Protein AF-A0A9E2ADM5-F1 (afdb_monomer)

Nearest PDB structures (foldseek):
  6z3w-assembly1_D  TM=3.946E-01  e=7.982E+00  Homo sapiens

Secondary structure (DSSP, 8-state):
--TTTT--HHHHHHHHHHHHHHHHH-TT-HHHHHHHHHHHHHHHHHHHHHHHHH-GGG-TTGGGTHHHHHHHHHHHH-TT-TT--------

Mean predicted aligned error: 10.29 Å

Solvent-accessible surface area (backbone atoms only — not comparable to full-atom values): 5233 Å² total; per-residue (Å²): 142,64,85,68,79,72,73,43,73,69,49,56,54,50,54,61,64,45,46,38,19,36,59,42,4,23,90,91,28,71,72,20,21,55,55,24,33,50,52,38,52,47,52,30,54,50,40,57,65,44,37,73,77,79,43,70,86,68,53,94,66,53,48,75,54,42,40,55,53,51,33,54,54,46,39,73,78,42,74,59,25,79,58,51,74,75,78,74,81,81,125

Radius of gyration: 16.32 Å; Cα contacts (8 Å, |Δi|>4): 83; chains: 1; bounding box: 54×30×41 Å

Sequence (91 aa):
ATAFAGLSASNAITALKALPAVVVGGLDSINGAVVGALIIGLAEAYTATYQAQYAPWLGPNFSQVVPYVVMLLVLLVRPYGLFGTKEVERV

Foldseek 3Di:
DCPCVQDDPVNVLVVVLLVLLDQQQDVVDPVSSVVSVVVLVVQLVVCVVCCVPPPVPPDPPPSSCRSVVVSVVSCVVPVQHPDNPPPPPDD

pLDDT: mean 72.87, std 11.54, range [44.19, 86.56]

Structure (mmCIF, N/CA/C/O backbone):
data_AF-A0A9E2ADM5-F1
#
_entry.id   AF-A0A9E2ADM5-F1
#
loop_
_atom_site.group_PDB
_atom_site.id
_atom_site.type_symbol
_atom_site.label_atom_id
_atom_site.label_alt_id
_atom_site.label_comp_id
_atom_site.label_asym_id
_atom_site.label_entity_id
_atom_site.label_seq_id
_atom_site.pdbx_PDB_ins_code
_atom_site.Cartn_x
_atom_site.Cartn_y
_atom_site.Cartn_z
_atom_site.occupancy
_atom_site.B_iso_or_equiv
_atom_site.auth_seq_id
_atom_site.auth_comp_id
_atom_site.auth_asym_id
_atom_site.auth_atom_id
_atom_site.pdbx_PDB_model_num
ATOM 1 N N . ALA A 1 1 ? 27.262 8.305 20.207 1.00 44.19 1 ALA A N 1
ATOM 2 C CA . ALA A 1 1 ? 26.876 9.110 19.032 1.00 44.19 1 ALA A CA 1
ATOM 3 C C . ALA A 1 1 ? 26.486 8.174 17.886 1.00 44.19 1 ALA A C 1
ATOM 5 O O . ALA A 1 1 ? 27.327 7.815 17.079 1.00 44.19 1 ALA A O 1
ATOM 6 N N . THR A 1 2 ? 25.238 7.700 17.860 1.00 56.25 2 THR A N 1
ATOM 7 C CA . THR A 1 2 ? 24.725 6.744 16.849 1.00 56.25 2 THR A CA 1
ATOM 8 C C . THR A 1 2 ? 23.443 7.231 16.166 1.00 56.25 2 THR A C 1
ATOM 10 O O . THR A 1 2 ? 22.912 6.544 15.303 1.00 56.25 2 THR A O 1
ATOM 13 N N . ALA A 1 3 ? 22.972 8.445 16.480 1.00 56.94 3 ALA A N 1
ATOM 14 C CA . ALA A 1 3 ? 21.725 8.997 15.945 1.00 56.94 3 ALA A CA 1
ATOM 15 C C . ALA A 1 3 ? 21.714 9.163 14.409 1.00 56.94 3 ALA A C 1
ATOM 17 O O . ALA A 1 3 ? 20.650 9.167 13.804 1.00 56.94 3 ALA A O 1
ATOM 18 N N . PHE A 1 4 ? 22.884 9.238 13.764 1.00 59.41 4 PHE A N 1
ATOM 19 C CA . PHE A 1 4 ? 23.002 9.399 12.309 1.00 59.41 4 PHE A CA 1
ATOM 20 C C . PHE A 1 4 ? 23.130 8.075 11.535 1.00 59.41 4 PHE A C 1
ATOM 22 O O . PHE A 1 4 ? 23.035 8.084 10.313 1.00 59.41 4 PHE A O 1
ATOM 29 N N . ALA A 1 5 ? 23.287 6.930 12.213 1.00 62.59 5 ALA A N 1
ATOM 30 C CA . ALA A 1 5 ? 23.420 5.624 11.550 1.00 62.59 5 ALA A CA 1
ATOM 31 C C . ALA A 1 5 ? 22.109 5.130 10.900 1.00 62.59 5 ALA A C 1
ATOM 33 O O . ALA A 1 5 ? 22.133 4.222 10.076 1.00 62.59 5 ALA A O 1
ATOM 34 N N . GLY A 1 6 ? 20.967 5.729 11.259 1.00 66.12 6 GLY A N 1
ATOM 35 C CA . GLY A 1 6 ? 19.652 5.397 10.702 1.00 66.12 6 GLY A CA 1
ATOM 36 C C . GLY A 1 6 ? 19.233 6.229 9.483 1.00 66.12 6 GLY A C 1
ATOM 37 O O . GLY A 1 6 ? 18.225 5.909 8.858 1.00 66.12 6 GLY A O 1
ATOM 38 N N . LEU A 1 7 ? 19.972 7.285 9.128 1.00 75.06 7 LEU A N 1
ATOM 39 C CA . LEU A 1 7 ? 19.654 8.180 8.009 1.00 75.06 7 LEU A CA 1
ATOM 40 C C . LEU A 1 7 ? 20.470 7.794 6.771 1.00 75.06 7 LEU A C 1
ATOM 42 O O . LEU A 1 7 ? 21.431 8.459 6.396 1.00 75.06 7 LEU A O 1
ATOM 46 N N . SER A 1 8 ? 20.080 6.698 6.127 1.00 83.62 8 SER A N 1
ATOM 47 C CA . SER A 1 8 ? 20.528 6.356 4.777 1.00 83.62 8 SER A CA 1
ATOM 48 C C . SER A 1 8 ? 19.467 6.759 3.752 1.00 83.62 8 SER A C 1
ATOM 50 O O . SER A 1 8 ? 18.268 6.776 4.047 1.00 83.62 8 SER A O 1
ATOM 52 N N . ALA A 1 9 ? 19.890 7.044 2.515 1.00 80.50 9 ALA A N 1
ATOM 53 C CA . ALA A 1 9 ? 18.970 7.363 1.420 1.00 80.50 9 ALA A CA 1
ATOM 54 C C . ALA A 1 9 ? 17.890 6.276 1.238 1.00 80.50 9 ALA A C 1
ATOM 56 O O . ALA A 1 9 ? 16.732 6.592 0.988 1.00 80.50 9 ALA A O 1
ATOM 57 N N . SER A 1 10 ? 18.231 5.003 1.469 1.00 82.06 10 SER A N 1
ATOM 58 C CA . SER A 1 10 ? 17.286 3.879 1.430 1.00 82.06 10 SER A CA 1
ATOM 59 C C . SER A 1 10 ? 16.121 4.029 2.414 1.00 82.06 10 SER A C 1
ATOM 61 O O . SER A 1 10 ? 14.978 3.697 2.094 1.00 82.06 10 SER A O 1
ATOM 63 N N . ASN A 1 11 ? 16.392 4.556 3.607 1.00 84.00 11 ASN A N 1
ATOM 64 C CA . ASN A 1 11 ? 15.397 4.682 4.667 1.00 84.00 11 ASN A CA 1
ATOM 65 C C . ASN A 1 11 ? 14.459 5.859 4.382 1.00 84.00 11 ASN A C 1
ATOM 67 O O . ASN A 1 11 ? 13.252 5.742 4.585 1.00 84.00 11 ASN A O 1
ATOM 71 N N . ALA A 1 12 ? 14.990 6.947 3.816 1.00 84.12 12 ALA A N 1
ATOM 72 C CA . ALA A 1 12 ? 14.187 8.075 3.347 1.00 84.12 12 ALA A CA 1
ATOM 73 C C . ALA A 1 12 ? 13.212 7.659 2.232 1.00 84.12 12 ALA A C 1
ATOM 75 O O . ALA A 1 12 ? 12.034 8.009 2.276 1.00 84.12 12 ALA A O 1
ATOM 76 N N . ILE A 1 13 ? 13.674 6.853 1.269 1.00 82.94 13 ILE A N 1
ATOM 77 C CA . ILE A 1 13 ? 12.824 6.361 0.173 1.00 82.94 13 ILE A CA 1
ATOM 78 C C . ILE A 1 13 ? 11.740 5.414 0.714 1.00 82.94 13 ILE A C 1
ATOM 80 O O . ILE A 1 13 ? 10.591 5.468 0.280 1.00 82.94 13 ILE A O 1
ATOM 84 N N . THR A 1 14 ? 12.075 4.583 1.703 1.00 84.12 14 THR A N 1
ATOM 85 C CA . THR A 1 14 ? 11.106 3.691 2.360 1.00 84.12 14 THR A CA 1
ATOM 86 C C . THR A 1 14 ? 10.035 4.478 3.119 1.00 84.12 14 THR A C 1
ATOM 88 O O . THR A 1 14 ? 8.852 4.166 3.005 1.00 84.12 14 THR A O 1
ATOM 91 N N . ALA A 1 15 ? 10.422 5.538 3.834 1.00 85.69 15 ALA A N 1
ATOM 92 C CA . ALA A 1 15 ? 9.480 6.427 4.513 1.00 85.69 15 ALA A CA 1
ATOM 93 C C . ALA A 1 15 ? 8.546 7.141 3.521 1.00 85.69 15 ALA A C 1
ATOM 95 O O . ALA A 1 15 ? 7.342 7.213 3.755 1.00 85.69 15 ALA A O 1
ATOM 96 N N . LEU A 1 16 ? 9.074 7.596 2.378 1.00 86.38 16 LEU A N 1
ATOM 97 C CA . LEU A 1 16 ? 8.268 8.210 1.320 1.00 86.38 16 LEU A CA 1
ATOM 98 C C . LEU A 1 16 ? 7.214 7.231 0.774 1.00 86.38 16 LEU A C 1
ATOM 100 O O . LEU A 1 16 ? 6.053 7.598 0.613 1.00 86.38 16 LEU A O 1
ATOM 104 N N . LYS A 1 17 ? 7.592 5.963 0.580 1.00 84.19 17 LYS A N 1
ATOM 105 C CA . LYS A 1 17 ? 6.676 4.892 0.155 1.00 84.19 17 LYS A CA 1
ATOM 106 C C . LYS A 1 17 ? 5.657 4.478 1.218 1.00 84.19 17 LYS A C 1
ATOM 108 O O . LYS A 1 17 ? 4.658 3.855 0.872 1.00 84.19 17 LYS A O 1
ATOM 113 N N . ALA A 1 18 ? 5.880 4.806 2.489 1.00 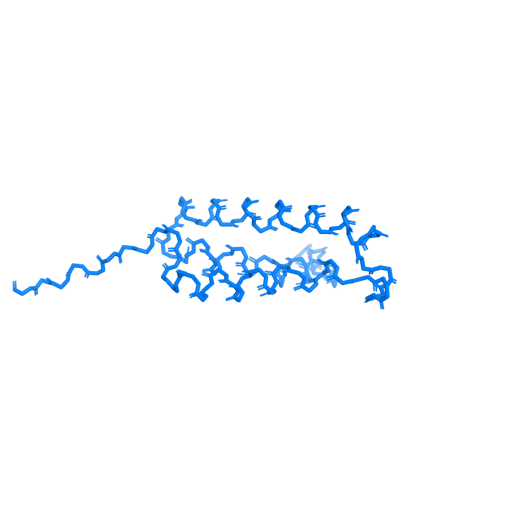85.00 18 ALA A N 1
ATOM 114 C CA . ALA A 1 18 ? 4.917 4.545 3.557 1.00 85.00 18 ALA A CA 1
ATOM 115 C C . ALA A 1 18 ? 3.779 5.584 3.594 1.00 85.00 18 ALA A C 1
ATOM 117 O O . ALA A 1 18 ? 2.704 5.291 4.116 1.00 85.00 18 ALA A O 1
ATOM 118 N N . LEU A 1 19 ? 3.974 6.773 3.006 1.00 86.50 19 LEU A N 1
ATOM 119 C CA . LEU A 1 19 ? 2.955 7.830 2.986 1.00 86.50 19 LEU A CA 1
ATOM 120 C C . LEU A 1 19 ? 1.641 7.393 2.311 1.00 86.50 19 LEU A C 1
ATOM 122 O O . LEU A 1 19 ? 0.592 7.573 2.929 1.00 86.50 19 LEU A O 1
ATOM 126 N N . PRO A 1 20 ? 1.641 6.769 1.114 1.00 83.50 20 PRO A N 1
ATOM 127 C CA . PRO A 1 20 ? 0.409 6.318 0.466 1.00 83.50 20 PRO A CA 1
ATOM 128 C C . PRO A 1 20 ? -0.400 5.326 1.303 1.00 83.50 20 PRO A C 1
ATOM 130 O O . PRO A 1 20 ? -1.621 5.436 1.385 1.00 83.50 20 PRO A O 1
ATOM 133 N N . ALA A 1 21 ? 0.282 4.388 1.967 1.00 84.31 21 ALA A N 1
ATOM 134 C CA . ALA A 1 21 ? -0.334 3.405 2.856 1.00 84.31 21 ALA A CA 1
ATOM 135 C C . ALA A 1 21 ? -1.103 4.065 4.008 1.00 84.31 21 ALA A C 1
ATOM 137 O O . ALA A 1 21 ? -2.248 3.701 4.286 1.00 84.31 21 ALA A O 1
ATOM 138 N N . VAL A 1 22 ? -0.491 5.068 4.640 1.00 82.62 22 VAL A N 1
ATOM 139 C CA . VAL A 1 22 ? -1.091 5.798 5.761 1.00 82.62 22 VAL A CA 1
ATOM 140 C C . VAL A 1 22 ? -2.241 6.698 5.298 1.00 82.62 22 VAL A C 1
ATOM 142 O O . VAL A 1 22 ? -3.284 6.725 5.947 1.00 82.62 22 VAL A O 1
ATOM 145 N N . VAL A 1 23 ? -2.103 7.386 4.158 1.00 82.94 23 VAL A N 1
ATOM 146 C CA . VAL A 1 23 ? -3.164 8.263 3.625 1.00 82.94 23 VAL A CA 1
ATOM 147 C C . VAL A 1 23 ? -4.409 7.465 3.230 1.00 82.94 23 VAL A C 1
ATOM 149 O O . VAL A 1 23 ? -5.525 7.890 3.515 1.00 82.94 23 VAL A O 1
ATOM 152 N N . VAL A 1 24 ? -4.235 6.283 2.633 1.00 80.50 24 VAL A N 1
ATOM 153 C CA . VAL A 1 24 ? -5.352 5.395 2.271 1.00 80.50 24 VAL A CA 1
ATOM 154 C C . VAL A 1 24 ? -6.053 4.815 3.504 1.00 80.50 24 VAL A C 1
ATOM 156 O O . VAL A 1 24 ? -7.279 4.675 3.522 1.00 80.50 24 VAL A O 1
ATOM 159 N N . GLY A 1 25 ? -5.293 4.463 4.540 1.00 77.75 25 GLY A N 1
ATOM 160 C CA . GLY A 1 25 ? -5.854 3.924 5.775 1.00 77.75 25 GLY A CA 1
ATOM 161 C C . GLY A 1 25 ? -6.511 4.968 6.685 1.00 77.75 25 GLY A C 1
ATOM 162 O O . GLY A 1 25 ? -7.439 4.630 7.420 1.00 77.75 25 GLY A O 1
ATOM 163 N N . GLY A 1 26 ? -6.091 6.230 6.574 1.00 77.25 26 GLY A N 1
ATOM 164 C CA . GLY A 1 26 ? -6.542 7.352 7.395 1.00 77.25 26 GLY A CA 1
ATOM 165 C C . GLY A 1 26 ? -5.581 7.637 8.554 1.00 77.25 26 GLY A C 1
ATOM 166 O O . GLY A 1 26 ? -5.196 6.731 9.289 1.00 77.25 26 GLY A O 1
ATOM 167 N N . LEU A 1 27 ? -5.213 8.912 8.732 1.00 74.88 27 LEU A N 1
ATOM 168 C CA . LEU A 1 27 ? -4.309 9.369 9.802 1.00 74.88 27 LEU A CA 1
ATOM 169 C C . LEU A 1 27 ? -4.940 9.274 11.201 1.00 74.88 27 LEU A C 1
ATOM 171 O O . LEU A 1 27 ? -4.225 9.142 12.189 1.00 74.88 27 LEU A O 1
ATOM 175 N N . ASP A 1 28 ? -6.271 9.296 11.268 1.00 73.94 28 ASP A N 1
ATOM 176 C CA . ASP A 1 28 ? -7.042 9.314 12.515 1.00 73.94 28 ASP A CA 1
ATOM 177 C C . ASP A 1 28 ? -7.431 7.918 13.036 1.00 73.94 28 ASP A C 1
ATOM 179 O O . ASP A 1 28 ? -8.017 7.799 14.112 1.00 73.94 28 ASP A O 1
ATOM 183 N N . SER A 1 29 ? -7.132 6.839 12.299 1.00 72.69 29 SER A N 1
ATOM 184 C CA . SER A 1 29 ? -7.557 5.479 12.662 1.00 72.69 29 SER A CA 1
ATOM 185 C C . SER A 1 29 ? -6.445 4.448 12.498 1.00 72.69 29 SER A C 1
ATOM 187 O O . SER A 1 29 ? -6.064 4.092 11.384 1.00 72.69 29 SER A O 1
ATOM 189 N N . ILE A 1 30 ? -5.987 3.881 13.621 1.00 80.56 30 ILE A N 1
ATOM 190 C CA . ILE A 1 30 ? -4.973 2.810 13.648 1.00 80.56 30 ILE A CA 1
ATOM 191 C C . ILE A 1 30 ? -5.451 1.579 12.865 1.00 80.56 30 ILE A C 1
ATOM 193 O O . ILE A 1 30 ? -4.703 1.024 12.063 1.00 80.56 30 ILE A O 1
ATOM 197 N N . ASN A 1 31 ? -6.710 1.169 13.050 1.00 80.44 31 ASN A N 1
ATOM 198 C CA . ASN A 1 31 ? -7.259 0.001 12.355 1.00 80.44 31 ASN A CA 1
ATOM 199 C C . ASN A 1 31 ? -7.356 0.240 10.841 1.00 80.44 31 ASN A C 1
ATOM 201 O O . ASN A 1 31 ? -7.055 -0.658 10.056 1.00 80.44 31 ASN A O 1
ATOM 205 N N . GLY A 1 32 ? -7.726 1.457 10.427 1.00 80.50 32 GLY A N 1
ATOM 206 C CA . GLY A 1 32 ? -7.734 1.846 9.019 1.00 80.50 32 GLY A CA 1
ATOM 207 C C . GLY A 1 32 ? -6.333 1.870 8.414 1.00 80.50 32 GLY A C 1
ATOM 208 O O . GLY A 1 32 ? -6.131 1.303 7.339 1.00 80.50 32 GLY A O 1
ATOM 209 N N . ALA A 1 33 ? -5.353 2.426 9.132 1.00 83.25 33 ALA A N 1
ATOM 210 C CA . ALA A 1 33 ? -3.945 2.458 8.737 1.00 83.25 33 ALA A CA 1
ATOM 211 C C . ALA A 1 33 ? -3.362 1.056 8.495 1.00 83.25 33 ALA A C 1
ATOM 213 O O . ALA A 1 33 ? -2.711 0.837 7.473 1.00 83.25 33 ALA A O 1
ATOM 214 N N . VAL A 1 34 ? -3.636 0.088 9.378 1.00 85.38 34 VAL A N 1
ATOM 215 C CA . VAL A 1 34 ? -3.148 -1.296 9.222 1.00 85.38 34 VAL A CA 1
ATOM 216 C C . VAL A 1 34 ? -3.717 -1.945 7.962 1.00 85.38 34 VAL A C 1
ATOM 218 O O . VAL A 1 34 ? -2.965 -2.518 7.174 1.00 85.38 34 VAL A O 1
ATOM 221 N N . VAL A 1 35 ? -5.028 -1.828 7.731 1.00 83.56 35 VAL A N 1
ATOM 222 C CA . VAL A 1 35 ? -5.668 -2.424 6.546 1.00 83.56 35 VAL A CA 1
ATOM 223 C C . VAL A 1 35 ? -5.223 -1.713 5.264 1.00 83.56 35 VAL A C 1
ATOM 225 O O . VAL A 1 35 ? -4.920 -2.376 4.273 1.00 83.56 35 VAL A O 1
ATOM 228 N N . GLY A 1 36 ? -5.112 -0.381 5.286 1.00 83.31 36 GLY A N 1
ATOM 229 C CA . GLY A 1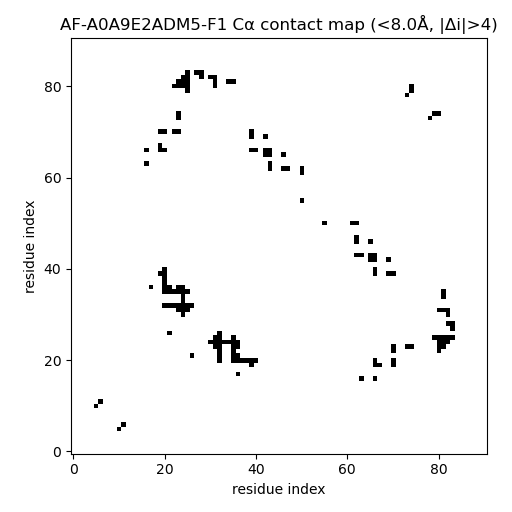 36 ? -4.614 0.414 4.161 1.00 83.31 36 GLY A CA 1
ATOM 230 C C . GLY A 1 36 ? -3.177 0.055 3.775 1.00 83.31 36 GLY A C 1
ATOM 231 O O . GLY A 1 36 ? -2.891 -0.150 2.594 1.00 83.31 36 GLY A O 1
ATOM 2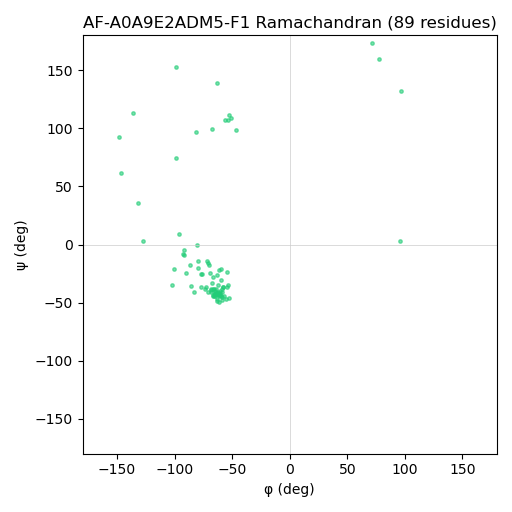32 N N . ALA A 1 37 ? -2.293 -0.120 4.761 1.00 84.69 37 ALA A N 1
ATOM 233 C CA . ALA A 1 37 ? -0.918 -0.555 4.529 1.00 84.69 37 ALA A CA 1
ATOM 234 C C . ALA A 1 37 ? -0.836 -1.969 3.942 1.00 84.69 37 ALA A C 1
ATOM 236 O O . ALA A 1 37 ? -0.028 -2.215 3.045 1.00 84.69 37 ALA A O 1
ATOM 237 N N . LEU A 1 38 ? -1.701 -2.879 4.393 1.00 86.56 38 LEU A N 1
ATOM 238 C CA . LEU A 1 38 ? -1.764 -4.249 3.887 1.00 86.56 38 LEU A CA 1
ATOM 239 C C . LEU A 1 38 ? -2.229 -4.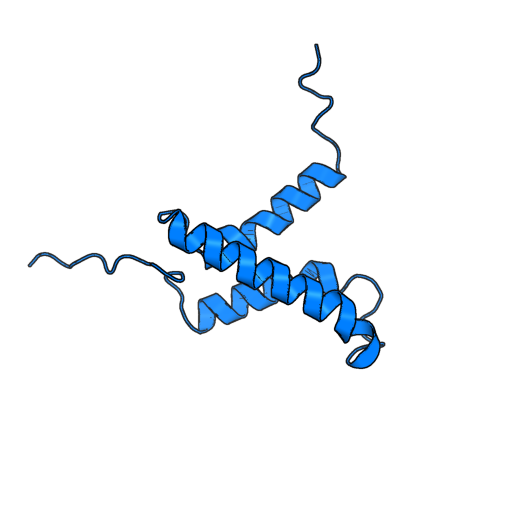283 2.422 1.00 86.56 38 LEU A C 1
ATOM 241 O O . LEU A 1 38 ? -1.617 -4.960 1.599 1.00 86.56 38 LEU A O 1
ATOM 245 N N . ILE A 1 39 ? -3.250 -3.494 2.072 1.00 84.19 39 ILE A N 1
ATOM 246 C CA . ILE A 1 39 ? -3.743 -3.367 0.691 1.00 84.19 39 ILE A CA 1
ATOM 247 C C . ILE A 1 39 ? -2.653 -2.807 -0.227 1.00 84.19 39 ILE A C 1
ATOM 249 O O . ILE A 1 39 ? -2.393 -3.379 -1.284 1.00 84.19 39 ILE A O 1
ATOM 253 N N . ILE A 1 40 ? -2.002 -1.711 0.174 1.00 86.38 40 ILE A N 1
ATOM 254 C CA . ILE A 1 40 ? -0.956 -1.073 -0.635 1.00 86.38 40 ILE A CA 1
ATOM 255 C C . ILE A 1 40 ? 0.261 -1.992 -0.791 1.00 86.38 40 ILE A C 1
ATOM 257 O O . ILE A 1 40 ? 0.766 -2.139 -1.903 1.00 86.38 40 ILE A O 1
ATOM 261 N N . GLY A 1 41 ? 0.692 -2.664 0.281 1.00 86.00 41 GLY A N 1
ATOM 262 C CA . GLY A 1 41 ? 1.805 -3.614 0.231 1.00 86.00 41 GLY A CA 1
ATOM 263 C C . GLY A 1 41 ? 1.517 -4.817 -0.670 1.00 86.00 41 GLY A C 1
ATOM 264 O O . GLY A 1 41 ? 2.370 -5.211 -1.465 1.00 86.00 41 GLY A O 1
ATOM 265 N N . LEU A 1 42 ? 0.299 -5.365 -0.611 1.00 85.56 42 LEU A N 1
ATOM 266 C CA . LEU A 1 42 ? -0.122 -6.433 -1.519 1.00 85.56 42 LEU A CA 1
ATOM 267 C C . LEU A 1 42 ? -0.187 -5.942 -2.965 1.00 85.56 42 LEU A C 1
ATOM 269 O O . LEU A 1 42 ? 0.314 -6.622 -3.854 1.00 85.56 42 LEU A O 1
ATOM 273 N N . ALA A 1 43 ? -0.754 -4.761 -3.214 1.00 82.44 43 ALA A N 1
ATOM 274 C CA . ALA A 1 43 ? -0.824 -4.191 -4.556 1.00 82.44 43 ALA A CA 1
ATOM 275 C C . ALA A 1 43 ? 0.573 -3.960 -5.156 1.00 82.44 43 ALA A C 1
ATOM 277 O O . ALA A 1 43 ? 0.791 -4.251 -6.335 1.00 82.44 43 ALA A O 1
ATOM 278 N N . GLU A 1 44 ? 1.533 -3.501 -4.348 1.00 82.44 44 GLU A N 1
ATOM 279 C CA . GLU A 1 44 ? 2.931 -3.382 -4.759 1.00 82.44 44 GLU A CA 1
ATOM 280 C C . GLU A 1 44 ? 3.536 -4.756 -5.084 1.00 82.44 44 GLU A C 1
ATOM 282 O O . GLU A 1 44 ? 4.106 -4.922 -6.159 1.00 82.44 44 GLU A O 1
ATOM 287 N N . ALA A 1 45 ? 3.361 -5.759 -4.216 1.00 82.81 45 ALA A N 1
ATOM 288 C CA . ALA A 1 45 ? 3.897 -7.109 -4.423 1.00 82.81 45 ALA A CA 1
ATOM 289 C C . ALA A 1 45 ? 3.299 -7.806 -5.660 1.00 82.81 45 ALA A C 1
ATOM 291 O O . ALA A 1 45 ? 4.017 -8.427 -6.452 1.00 82.81 45 A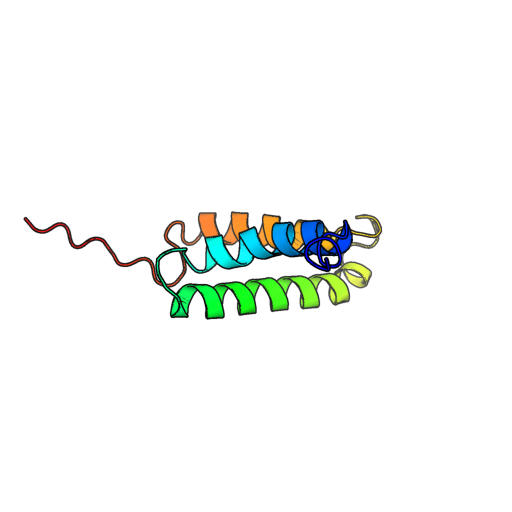LA A O 1
ATOM 292 N N . TYR A 1 46 ? 1.987 -7.668 -5.871 1.00 78.81 46 TYR A N 1
ATOM 293 C CA . TYR A 1 46 ? 1.322 -8.156 -7.075 1.00 78.81 46 TYR A CA 1
ATOM 294 C C . TYR A 1 46 ? 1.820 -7.416 -8.311 1.00 78.81 46 TYR A C 1
ATOM 296 O O . TYR A 1 46 ? 2.106 -8.039 -9.326 1.00 78.81 46 TYR A O 1
ATOM 304 N N . THR A 1 47 ? 2.007 -6.102 -8.245 1.00 73.56 47 THR A N 1
ATOM 305 C CA . THR A 1 47 ? 2.476 -5.379 -9.428 1.00 73.56 47 THR A CA 1
ATOM 306 C C . THR A 1 47 ? 3.945 -5.663 -9.725 1.00 73.56 47 THR A C 1
ATOM 308 O O . THR A 1 47 ? 4.286 -5.850 -10.885 1.00 73.56 47 THR A O 1
ATOM 311 N N . ALA A 1 48 ? 4.804 -5.827 -8.718 1.00 73.38 48 ALA A N 1
ATOM 312 C CA . ALA A 1 48 ? 6.196 -6.241 -8.905 1.00 73.38 48 ALA A CA 1
ATOM 313 C C . ALA A 1 48 ? 6.316 -7.591 -9.635 1.00 73.38 48 ALA A C 1
ATOM 315 O O . ALA A 1 48 ? 7.215 -7.775 -10.455 1.00 73.38 48 ALA A O 1
ATOM 316 N N . THR A 1 49 ? 5.395 -8.522 -9.366 1.00 69.75 49 THR A N 1
ATOM 317 C CA . THR A 1 49 ? 5.377 -9.858 -9.983 1.00 69.75 49 THR A CA 1
ATOM 318 C C . THR A 1 49 ? 4.701 -9.869 -11.358 1.00 69.75 49 THR A C 1
ATOM 320 O O . THR A 1 49 ? 5.222 -10.477 -12.290 1.00 69.75 49 THR A O 1
ATOM 323 N N . TYR A 1 50 ? 3.587 -9.150 -11.526 1.00 65.69 50 TYR A N 1
ATOM 324 C CA . TYR A 1 50 ? 2.814 -9.122 -12.774 1.00 65.69 50 TYR A CA 1
ATOM 325 C C . TYR A 1 50 ? 3.289 -8.077 -13.801 1.00 65.69 50 TYR A C 1
ATOM 327 O O . TYR A 1 50 ? 2.981 -8.217 -14.988 1.00 65.69 50 TYR A O 1
ATOM 335 N N . GLN A 1 51 ? 4.072 -7.064 -13.407 1.00 61.00 51 GLN A N 1
ATOM 336 C CA . GLN A 1 51 ? 4.617 -6.041 -14.317 1.00 61.00 51 GLN A CA 1
ATOM 337 C C . GLN A 1 51 ? 5.461 -6.664 -15.434 1.00 61.00 51 GLN A C 1
ATOM 339 O O . GLN A 1 51 ? 5.388 -6.215 -16.577 1.00 61.00 51 GLN A O 1
ATOM 344 N N . ALA A 1 52 ? 6.212 -7.726 -15.126 1.00 58.00 52 ALA A N 1
ATOM 345 C CA . ALA A 1 52 ? 7.018 -8.444 -16.110 1.00 58.00 52 ALA A CA 1
ATOM 346 C C . ALA A 1 52 ? 6.169 -9.097 -17.220 1.00 58.00 52 ALA A C 1
ATOM 348 O O . ALA A 1 52 ? 6.662 -9.286 -18.329 1.00 58.00 52 ALA A O 1
ATOM 349 N N . GLN A 1 53 ? 4.901 -9.415 -16.935 1.00 57.09 53 GLN A N 1
ATOM 350 C CA . GLN A 1 53 ? 4.026 -10.167 -17.835 1.00 57.09 53 GLN A CA 1
ATOM 351 C C . GLN A 1 53 ? 3.013 -9.277 -18.574 1.00 57.09 53 GLN A C 1
ATOM 353 O O . GLN A 1 53 ? 2.721 -9.539 -19.737 1.00 57.09 53 GLN A O 1
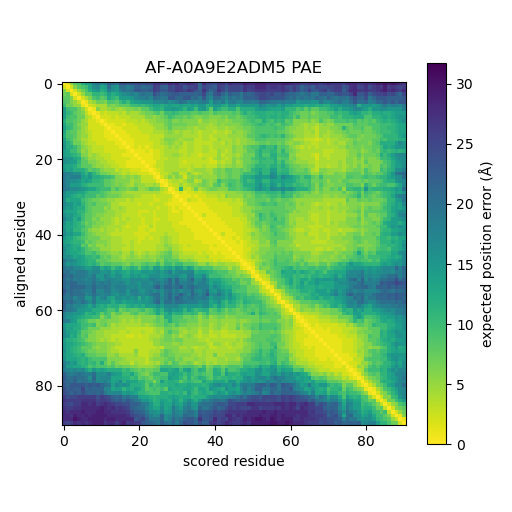ATOM 358 N N . TYR A 1 54 ? 2.510 -8.210 -17.940 1.00 58.59 54 TYR A N 1
ATOM 359 C CA . TYR A 1 54 ? 1.497 -7.320 -18.532 1.00 58.59 54 TYR A CA 1
ATOM 360 C C . TYR A 1 54 ? 2.053 -6.00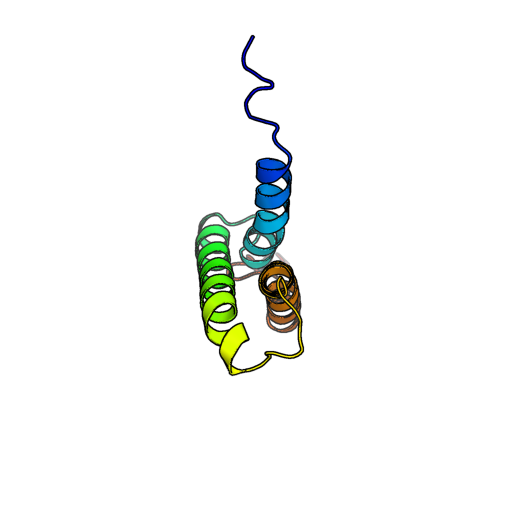7 -19.108 1.00 58.59 54 TYR A C 1
ATOM 362 O O . TYR A 1 54 ? 1.400 -5.399 -19.957 1.00 58.59 54 TYR A O 1
ATOM 370 N N . ALA A 1 55 ? 3.241 -5.553 -18.688 1.00 55.94 55 ALA A N 1
ATOM 371 C CA . ALA A 1 55 ? 3.795 -4.279 -19.151 1.00 55.94 55 ALA A CA 1
ATOM 372 C C . ALA A 1 55 ? 5.335 -4.266 -19.278 1.00 55.94 55 ALA A C 1
ATOM 374 O O . ALA A 1 55 ? 6.001 -3.436 -18.651 1.00 55.94 55 ALA A O 1
ATOM 375 N N . PRO A 1 56 ? 5.922 -5.120 -20.140 1.00 59.88 56 PRO A N 1
ATOM 376 C CA . PRO A 1 56 ? 7.368 -5.127 -20.399 1.00 59.88 56 PRO A CA 1
ATOM 377 C C . PRO A 1 56 ? 7.898 -3.785 -20.948 1.00 59.88 56 PRO A C 1
ATOM 379 O O . PRO A 1 56 ? 9.076 -3.472 -20.806 1.00 59.88 56 PRO A O 1
ATOM 382 N N . TRP A 1 57 ? 7.020 -2.960 -21.526 1.00 61.72 57 TRP A N 1
ATOM 383 C CA . TRP A 1 57 ? 7.311 -1.639 -22.102 1.00 61.72 57 TRP A CA 1
ATOM 384 C C . TRP A 1 57 ? 7.427 -0.497 -21.078 1.00 61.72 57 TRP A C 1
ATOM 386 O O . TRP A 1 57 ? 7.919 0.569 -21.434 1.00 61.72 57 TRP A O 1
ATOM 396 N N . LEU A 1 58 ? 6.989 -0.682 -19.823 1.00 62.19 58 LEU A N 1
ATOM 397 C CA . LEU A 1 58 ? 6.979 0.390 -18.806 1.00 62.19 58 LEU A CA 1
ATOM 398 C C . LEU A 1 58 ? 8.342 0.635 -18.131 1.00 62.19 58 LEU A C 1
ATOM 400 O O . LEU A 1 58 ? 8.472 1.540 -17.309 1.00 62.19 58 LEU A O 1
ATOM 404 N N . GLY A 1 59 ? 9.368 -0.130 -18.509 1.00 63.53 59 GLY A N 1
ATOM 405 C CA . GLY A 1 59 ? 10.722 -0.004 -17.980 1.00 63.53 59 GLY A CA 1
ATOM 406 C C . GLY A 1 59 ? 10.899 -0.619 -16.581 1.00 63.53 59 GLY A C 1
ATOM 407 O O . GLY A 1 59 ? 9.935 -0.840 -15.839 1.00 63.53 59 GLY A O 1
ATOM 408 N N . PRO A 1 60 ? 12.148 -0.934 -16.192 1.00 62.38 60 PRO A N 1
ATOM 409 C CA . PRO A 1 60 ? 12.441 -1.360 -14.831 1.00 62.38 60 PRO A CA 1
ATOM 410 C C . PRO A 1 60 ? 12.104 -0.202 -13.876 1.00 62.38 60 PRO A C 1
ATOM 412 O O . PRO A 1 60 ? 12.432 0.943 -14.177 1.00 62.38 60 PRO A O 1
ATOM 415 N N . ASN A 1 61 ? 11.492 -0.503 -12.723 1.00 66.75 61 ASN A N 1
ATOM 416 C CA . ASN A 1 61 ? 11.084 0.420 -11.637 1.00 66.75 61 ASN A CA 1
ATOM 417 C C . ASN A 1 61 ? 9.636 0.947 -11.617 1.00 66.75 61 ASN A C 1
ATOM 419 O O . ASN A 1 61 ? 9.300 1.677 -10.683 1.00 66.75 61 ASN A O 1
ATOM 423 N N . PHE A 1 62 ? 8.742 0.542 -12.525 1.00 69.38 62 PHE A N 1
ATOM 424 C CA . PHE A 1 62 ? 7.342 1.001 -12.455 1.00 69.38 62 PHE A CA 1
ATOM 425 C C . PHE A 1 62 ? 6.637 0.600 -11.138 1.00 69.38 62 PHE A C 1
ATOM 427 O O . PHE A 1 62 ? 5.860 1.375 -10.582 1.00 69.38 62 PHE A O 1
ATOM 434 N N . SER A 1 63 ? 7.025 -0.533 -10.543 1.00 70.50 63 SER A N 1
ATOM 435 C CA . SER A 1 63 ? 6.563 -1.001 -9.230 1.00 70.50 63 SER A CA 1
ATOM 436 C C . SER A 1 63 ? 6.749 0.006 -8.088 1.00 70.50 63 SER A C 1
ATOM 438 O O . SER A 1 63 ? 6.023 -0.075 -7.104 1.00 70.50 63 SER A O 1
ATOM 440 N N . GLN A 1 64 ? 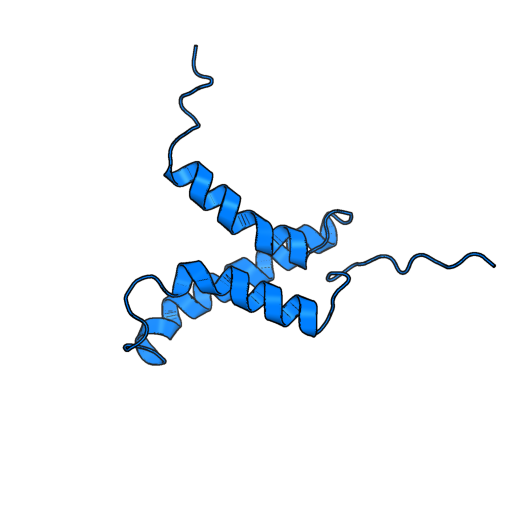7.686 0.957 -8.188 1.00 75.75 64 GLN A N 1
ATOM 441 C CA . GLN A 1 64 ? 7.881 1.975 -7.147 1.00 75.75 64 GLN A CA 1
ATOM 442 C C . GLN A 1 64 ? 6.818 3.082 -7.196 1.00 75.75 64 GLN A C 1
ATOM 444 O O . GLN A 1 64 ? 6.549 3.714 -6.179 1.00 75.75 64 GLN A O 1
ATOM 449 N N . VAL A 1 65 ? 6.213 3.314 -8.366 1.00 80.06 65 VAL A N 1
ATOM 450 C CA . VAL A 1 65 ? 5.204 4.364 -8.605 1.00 80.06 65 VAL A CA 1
ATOM 451 C C . VAL A 1 65 ? 3.786 3.846 -8.337 1.00 80.06 65 VAL A C 1
ATOM 453 O O . VAL A 1 65 ? 2.889 4.605 -7.975 1.00 80.06 65 VAL A O 1
ATOM 456 N N . VAL A 1 66 ? 3.591 2.533 -8.444 1.00 80.88 66 VAL A N 1
ATOM 457 C CA . VAL A 1 66 ? 2.303 1.851 -8.254 1.00 80.88 66 VAL A CA 1
ATOM 458 C C . VAL A 1 66 ? 1.604 2.190 -6.932 1.00 80.88 66 VAL A C 1
ATOM 460 O O . VAL A 1 66 ? 0.417 2.506 -6.997 1.00 80.88 66 VAL A O 1
ATOM 463 N N . PRO A 1 67 ? 2.267 2.206 -5.756 1.00 81.12 67 PRO A N 1
ATOM 464 C CA . PRO A 1 67 ? 1.613 2.563 -4.493 1.00 81.12 67 PRO A CA 1
ATOM 465 C C . PRO A 1 67 ? 0.917 3.929 -4.539 1.00 81.12 67 PRO A C 1
ATOM 467 O O . PRO A 1 67 ? -0.172 4.092 -3.993 1.00 81.12 67 PRO A O 1
ATOM 470 N N . TYR A 1 68 ? 1.512 4.897 -5.240 1.00 83.06 68 TYR A N 1
ATOM 471 C CA . TYR A 1 68 ? 0.967 6.246 -5.394 1.00 83.06 68 TYR A CA 1
ATOM 472 C C . TYR A 1 68 ? -0.231 6.274 -6.351 1.00 83.06 68 TYR A C 1
ATOM 474 O O . TYR A 1 68 ? -1.215 6.963 -6.090 1.00 83.06 68 TYR A O 1
ATOM 482 N N . VAL A 1 69 ? -0.182 5.493 -7.435 1.00 82.69 69 VAL A N 1
ATOM 483 C CA . VAL A 1 69 ? -1.309 5.357 -8.375 1.00 82.69 69 VAL A CA 1
ATOM 484 C C . VAL A 1 69 ? -2.489 4.657 -7.705 1.00 82.69 69 VAL A C 1
ATOM 486 O O . VAL A 1 69 ? -3.623 5.113 -7.824 1.00 82.69 69 VAL A O 1
ATOM 489 N N . VAL A 1 70 ? -2.230 3.580 -6.961 1.00 80.31 70 VAL A N 1
ATOM 490 C CA . VAL A 1 70 ? -3.261 2.860 -6.204 1.00 80.31 70 VAL A CA 1
ATOM 491 C C . VAL A 1 70 ? -3.864 3.768 -5.139 1.00 80.31 70 VAL A C 1
ATOM 493 O O . VAL A 1 70 ? -5.082 3.817 -5.019 1.00 80.31 70 VAL A O 1
ATOM 496 N N . MET A 1 71 ? -3.051 4.549 -4.424 1.00 83.38 71 MET A N 1
ATOM 497 C CA . MET A 1 71 ? -3.553 5.581 -3.514 1.00 83.38 71 MET A CA 1
ATOM 498 C C . MET A 1 71 ? -4.487 6.567 -4.224 1.00 83.38 71 MET A C 1
ATOM 500 O O . MET A 1 71 ? -5.571 6.836 -3.714 1.00 83.38 71 MET A O 1
ATOM 504 N N . LEU A 1 72 ? -4.103 7.079 -5.396 1.00 81.31 72 LEU A N 1
ATOM 505 C CA . LEU A 1 72 ? -4.930 8.013 -6.164 1.00 81.31 72 LEU A CA 1
ATOM 506 C C . LEU A 1 72 ? -6.269 7.371 -6.562 1.00 81.31 72 LEU A C 1
ATOM 508 O O . LEU A 1 72 ? -7.319 7.980 -6.369 1.00 81.31 72 LEU A O 1
ATOM 512 N N . LEU A 1 73 ? -6.246 6.123 -7.038 1.00 79.88 73 LEU A N 1
ATOM 513 C CA . LEU A 1 73 ? -7.456 5.363 -7.369 1.00 79.88 73 LEU A CA 1
ATOM 514 C C . LEU A 1 73 ? -8.343 5.121 -6.145 1.00 79.88 73 LEU A C 1
ATOM 516 O O . LEU A 1 73 ? -9.560 5.273 -6.226 1.00 79.88 73 LEU A O 1
ATOM 520 N N . VAL A 1 74 ? -7.750 4.768 -5.005 1.00 72.62 74 VAL A N 1
ATOM 521 C CA . VAL A 1 74 ? -8.507 4.507 -3.779 1.00 72.62 74 VAL A CA 1
ATOM 522 C C . VAL A 1 74 ? -9.126 5.790 -3.233 1.00 72.62 74 VAL A C 1
ATOM 524 O O . VAL A 1 74 ? -10.286 5.748 -2.840 1.00 72.62 74 VAL A O 1
ATOM 527 N N . LEU A 1 75 ? -8.436 6.934 -3.287 1.00 77.44 75 LEU A N 1
ATOM 528 C CA . LEU A 1 75 ? -9.034 8.228 -2.936 1.00 77.44 75 LEU A CA 1
ATOM 529 C C . LEU A 1 75 ? -10.200 8.595 -3.862 1.00 77.44 75 LEU A C 1
ATOM 531 O O . LEU A 1 75 ? -11.188 9.161 -3.401 1.00 77.44 75 LEU A O 1
ATOM 535 N N . LEU A 1 76 ? -10.117 8.233 -5.145 1.00 76.25 76 LEU A N 1
ATOM 536 C CA . 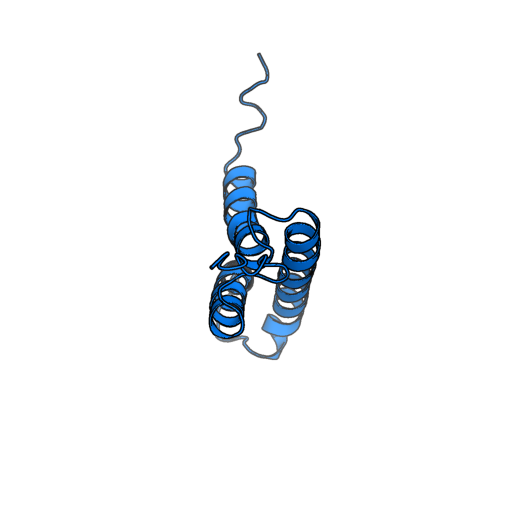LEU A 1 76 ? -11.183 8.478 -6.120 1.00 76.25 76 LEU A CA 1
ATOM 537 C C . LEU A 1 76 ? -12.439 7.637 -5.827 1.00 76.25 76 LEU A C 1
ATOM 539 O O . LEU A 1 76 ? -13.556 8.100 -6.041 1.00 76.25 76 LEU A O 1
ATOM 543 N N . VAL A 1 77 ? -12.264 6.422 -5.295 1.00 72.31 77 VAL A N 1
ATOM 544 C CA . VAL A 1 77 ? -13.368 5.530 -4.897 1.00 72.31 77 VAL A CA 1
ATOM 545 C C . VAL A 1 77 ? -13.872 5.825 -3.474 1.00 72.31 77 VAL A C 1
ATOM 547 O O . VAL A 1 77 ? -15.070 5.715 -3.210 1.00 72.31 77 VAL A O 1
ATOM 550 N N . ARG A 1 78 ? -12.984 6.194 -2.541 1.00 68.00 78 ARG A N 1
ATOM 551 C CA . ARG A 1 78 ? -13.287 6.527 -1.137 1.00 68.00 78 ARG A CA 1
ATOM 552 C C . ARG A 1 78 ? -12.309 7.585 -0.584 1.00 68.00 78 ARG A C 1
ATOM 554 O O . ARG A 1 78 ? -11.284 7.223 -0.003 1.00 68.00 78 ARG A O 1
ATOM 561 N N . PRO A 1 79 ? -12.652 8.884 -0.668 1.00 61.66 79 PRO A N 1
ATOM 562 C CA . PRO A 1 79 ? -11.752 9.985 -0.301 1.00 61.66 79 PRO A CA 1
ATOM 563 C C . PRO A 1 79 ? -11.501 10.142 1.209 1.00 61.66 79 PRO A C 1
ATOM 565 O O . PRO A 1 79 ? -10.559 10.823 1.593 1.00 61.66 79 PRO A O 1
ATOM 568 N N . TYR A 1 80 ? -12.307 9.504 2.068 1.00 58.47 80 TYR A N 1
ATOM 569 C CA . TYR A 1 80 ? -12.206 9.604 3.535 1.00 58.47 80 TYR A CA 1
ATOM 570 C C . TYR A 1 80 ? -11.396 8.468 4.196 1.00 58.47 80 TYR A C 1
ATOM 572 O O . TYR A 1 80 ? -11.398 8.337 5.419 1.00 58.47 80 TYR A O 1
ATOM 580 N N . GLY A 1 81 ? -10.717 7.624 3.412 1.00 61.25 81 GLY A N 1
ATOM 581 C CA . GLY A 1 81 ? -10.034 6.432 3.927 1.00 61.25 81 GLY A CA 1
ATOM 582 C C . GLY A 1 81 ? -11.002 5.325 4.372 1.00 61.25 81 GLY A C 1
ATOM 583 O O . GLY A 1 81 ? -12.226 5.481 4.360 1.00 61.25 81 GLY A O 1
ATOM 584 N N . LEU A 1 82 ? -10.466 4.153 4.725 1.00 58.00 82 LEU A N 1
ATOM 585 C CA . LEU A 1 82 ? -11.276 2.942 4.944 1.00 58.00 82 LEU A CA 1
ATOM 586 C C . LEU A 1 82 ? -12.212 3.022 6.168 1.00 58.00 82 LEU A C 1
ATOM 588 O O . LEU A 1 82 ? -13.270 2.394 6.172 1.00 58.00 82 LEU A O 1
ATOM 592 N N . PHE A 1 83 ? -11.829 3.808 7.177 1.00 58.59 83 PHE A N 1
ATOM 593 C CA . PHE A 1 83 ? -12.542 3.998 8.445 1.00 58.59 83 PHE A CA 1
ATOM 594 C C . PHE A 1 83 ? -12.682 5.483 8.804 1.00 58.59 83 PHE A C 1
ATOM 596 O O . PHE A 1 83 ? -12.604 5.845 9.976 1.00 58.59 83 PHE A O 1
ATOM 603 N N . GLY A 1 84 ? -12.874 6.349 7.805 1.00 54.28 84 GLY A N 1
ATOM 604 C CA . GLY A 1 84 ? -13.233 7.741 8.049 1.00 54.28 84 GLY A CA 1
ATOM 605 C C . GLY A 1 84 ? -14.501 7.795 8.894 1.00 54.28 84 GLY A C 1
ATOM 606 O O . GLY A 1 84 ? -15.588 7.461 8.415 1.00 54.28 84 GLY A O 1
ATOM 607 N N . THR A 1 85 ? -14.353 8.159 10.169 1.00 52.59 85 THR A N 1
ATOM 608 C CA . THR A 1 85 ? -15.475 8.507 11.033 1.00 52.59 85 THR A CA 1
ATOM 609 C C . THR A 1 85 ? -16.255 9.577 10.284 1.00 52.59 85 THR A C 1
ATOM 611 O O . THR A 1 85 ? -15.738 10.670 10.071 1.00 52.59 85 THR A O 1
ATOM 614 N N . LYS A 1 86 ? -17.476 9.254 9.832 1.00 54.41 86 LYS A N 1
ATOM 615 C CA . LYS A 1 86 ? -18.461 10.279 9.485 1.00 54.41 86 LYS A CA 1
ATOM 616 C C . LYS A 1 86 ? -18.502 11.193 10.694 1.00 54.41 86 LYS A C 1
ATOM 618 O O . LYS A 1 86 ? -18.959 10.759 11.751 1.00 54.41 86 LYS A O 1
ATOM 623 N N . GLU A 1 87 ? -17.969 12.398 10.562 1.00 54.12 87 GLU A N 1
ATOM 624 C CA . GLU A 1 87 ? -18.211 13.446 11.530 1.00 54.12 87 GLU A CA 1
ATOM 625 C C . GLU A 1 87 ? -19.731 13.534 11.636 1.00 54.12 87 GLU A C 1
ATOM 627 O O . GLU A 1 87 ? -20.424 13.833 10.662 1.00 54.12 87 GLU A O 1
ATOM 632 N N . VAL A 1 88 ? -20.268 13.056 12.761 1.00 50.88 88 VAL A N 1
ATOM 633 C CA . VAL A 1 88 ? -21.692 13.153 13.039 1.00 50.88 88 VAL A CA 1
ATOM 634 C C . VAL A 1 88 ? -21.906 14.639 13.210 1.00 50.88 88 VAL A C 1
ATOM 636 O O . VAL A 1 88 ? -21.563 15.192 14.253 1.00 50.88 88 VAL A O 1
ATOM 639 N N . GLU A 1 89 ? -22.401 15.271 12.152 1.00 50.50 89 GLU A N 1
ATOM 640 C CA . GLU A 1 89 ? -23.066 16.559 12.204 1.00 50.50 89 GLU A CA 1
ATOM 641 C C . GLU A 1 89 ? -24.055 16.479 13.372 1.00 50.50 89 GLU A C 1
ATOM 643 O O . GLU A 1 89 ? -25.098 15.826 13.300 1.00 50.50 89 GLU A O 1
ATOM 648 N N . ARG A 1 90 ? -23.653 17.017 14.525 1.00 54.12 90 ARG A N 1
ATOM 649 C CA . ARG A 1 90 ? -24.550 17.195 15.657 1.00 54.12 90 ARG A CA 1
ATOM 650 C C . ARG A 1 90 ? -25.316 18.478 15.364 1.00 54.12 90 ARG A C 1
ATOM 652 O O . ARG A 1 90 ? -24.776 19.559 15.585 1.00 54.12 90 ARG A O 1
ATOM 659 N N . VAL A 1 91 ? -26.520 18.322 14.814 1.00 60.53 91 VAL A N 1
ATOM 660 C CA . VAL A 1 91 ? -27.583 19.340 14.852 1.00 60.53 91 VAL A CA 1
ATOM 661 C C . VAL A 1 91 ? -28.194 19.426 16.244 1.00 60.53 91 VAL A C 1
ATOM 663 O O . VAL A 1 91 ? -28.250 18.376 16.930 1.00 60.53 91 VAL A O 1
#